Protein AF-K7ERX5-F1 (afdb_monomer_lite)

Organism: Homo sapiens (NCBI:txid9606)

InterPro domains:
  IPR007070 GPI ethanolamine phosphate transferase 1 [PTHR12250] (2-83)

Secondary structure (DSSP, 8-state):
-HHHHHHHHHHHHHHHHHHHHHHHS----TTPPPPP-SSPPS-S-------TT--HHHHH---TTS--SSHHHHHHHHHH---

Structure (mmCIF, N/CA/C/O backbone):
data_AF-K7ERX5-F1
#
_entry.id   AF-K7ERX5-F1
#
loop_
_atom_site.group_PDB
_atom_site.id
_atom_site.type_symbol
_atom_site.label_atom_id
_atom_site.label_alt_id
_atom_site.label_comp_id
_atom_site.label_asym_id
_atom_site.label_entity_id
_atom_site.label_seq_id
_atom_site.pdbx_PDB_ins_code
_atom_site.Cartn_x
_atom_site.Cartn_y
_atom_site.Cartn_z
_atom_site.occupancy
_atom_site.B_iso_or_equiv
_atom_site.auth_seq_id
_atom_site.auth_comp_id
_atom_site.auth_asym_id
_atom_site.auth_atom_id
_atom_site.pdbx_PDB_model_num
ATOM 1 N N . MET A 1 1 ? 27.970 10.465 -33.031 1.00 79.44 1 MET A N 1
ATOM 2 C CA . MET A 1 1 ? 27.034 11.547 -32.649 1.00 79.44 1 MET A CA 1
ATOM 3 C C . MET A 1 1 ? 25.594 11.131 -32.922 1.00 79.44 1 MET A C 1
ATOM 5 O O . MET A 1 1 ? 24.928 10.775 -31.968 1.00 79.44 1 MET A O 1
ATOM 9 N N . LEU A 1 2 ? 25.139 11.043 -34.179 1.00 90.69 2 LEU A N 1
ATOM 10 C CA . LEU A 1 2 ? 23.758 10.644 -34.517 1.00 90.69 2 LEU A CA 1
ATOM 11 C C . LEU A 1 2 ? 23.328 9.289 -33.923 1.00 90.69 2 LEU A C 1
ATOM 13 O O . LEU A 1 2 ? 22.292 9.226 -33.276 1.00 90.69 2 LEU A O 1
ATOM 17 N N . LEU A 1 3 ? 24.175 8.256 -34.030 1.00 93.25 3 LEU A N 1
ATOM 18 C CA . LEU A 1 3 ? 23.920 6.928 -33.447 1.00 93.25 3 LEU A CA 1
ATOM 19 C C . LEU A 1 3 ? 23.664 6.966 -31.929 1.00 93.25 3 LEU A C 1
ATOM 21 O O . LEU A 1 3 ? 22.820 6.240 -31.414 1.00 93.25 3 LEU A O 1
ATOM 25 N N . PHE A 1 4 ? 24.397 7.819 -31.213 1.00 94.50 4 PHE A N 1
ATOM 26 C CA . PHE A 1 4 ? 24.252 7.966 -29.767 1.00 94.50 4 PHE A CA 1
ATOM 27 C C . PHE A 1 4 ? 22.900 8.598 -29.417 1.00 94.50 4 PHE A C 1
ATOM 29 O O . PHE A 1 4 ? 22.199 8.097 -28.544 1.00 94.50 4 PHE A O 1
ATOM 36 N N . PHE A 1 5 ? 22.489 9.637 -30.154 1.00 96.06 5 PHE A N 1
ATOM 37 C CA . PHE A 1 5 ? 21.178 10.264 -29.973 1.00 96.06 5 PHE A CA 1
ATOM 38 C C . PHE A 1 5 ? 20.029 9.319 -30.323 1.00 96.06 5 PHE A C 1
ATOM 40 O O . PHE A 1 5 ? 19.060 9.241 -29.573 1.00 96.06 5 PHE A O 1
ATOM 47 N N . THR A 1 6 ? 20.138 8.566 -31.421 1.00 96.69 6 THR A N 1
ATOM 48 C CA . THR A 1 6 ? 19.098 7.607 -31.815 1.00 96.69 6 THR A CA 1
ATOM 49 C C . THR A 1 6 ? 18.964 6.474 -30.805 1.00 96.69 6 THR A C 1
ATOM 51 O O . THR A 1 6 ? 17.848 6.098 -30.464 1.00 96.69 6 THR A O 1
ATOM 54 N N . LEU A 1 7 ? 20.084 5.956 -30.287 1.00 97.12 7 LEU A N 1
ATOM 55 C CA . LEU A 1 7 ? 20.066 4.900 -29.277 1.00 97.12 7 LEU A CA 1
ATOM 56 C C . LEU A 1 7 ? 19.499 5.410 -27.948 1.00 97.12 7 LEU A C 1
ATOM 58 O O . LEU A 1 7 ? 18.665 4.744 -27.341 1.00 97.12 7 LEU A O 1
ATOM 62 N N . GLY A 1 8 ? 19.898 6.614 -27.528 1.00 96.75 8 GLY A N 1
ATOM 63 C CA . GLY A 1 8 ? 19.349 7.258 -26.338 1.00 96.75 8 GLY A CA 1
ATOM 64 C C . GLY A 1 8 ? 17.838 7.447 -26.446 1.00 96.75 8 GLY A C 1
ATOM 65 O O . GLY A 1 8 ? 17.106 7.039 -25.549 1.00 96.75 8 GLY A O 1
ATOM 66 N N . LEU A 1 9 ? 17.354 7.992 -27.564 1.00 97.12 9 LEU A N 1
ATOM 67 C CA . LEU A 1 9 ? 15.925 8.198 -27.795 1.00 97.12 9 LEU A CA 1
ATOM 68 C C . LEU A 1 9 ? 15.146 6.871 -27.813 1.00 97.12 9 LEU A C 1
ATOM 70 O O . LEU A 1 9 ? 14.080 6.782 -27.208 1.00 97.12 9 LEU A O 1
ATOM 74 N N . LEU A 1 10 ? 15.701 5.828 -28.440 1.00 97.69 10 LEU A N 1
ATOM 75 C CA . LEU A 1 10 ? 15.104 4.491 -28.458 1.00 97.69 10 LEU A CA 1
ATOM 76 C C . LEU A 1 10 ? 14.923 3.933 -27.040 1.00 97.69 10 LEU A C 1
ATOM 78 O O . LEU A 1 10 ? 13.841 3.454 -26.712 1.00 97.69 10 LEU A O 1
ATOM 82 N N . ILE A 1 11 ? 15.947 4.038 -26.188 1.00 97.12 11 ILE A N 1
ATOM 83 C CA . ILE A 1 11 ? 15.877 3.578 -24.792 1.00 97.12 11 ILE A CA 1
ATOM 84 C C . ILE A 1 11 ? 14.767 4.314 -24.028 1.00 97.12 11 ILE A C 1
ATOM 86 O O . ILE A 1 11 ? 13.996 3.679 -23.311 1.00 97.12 11 ILE A O 1
ATOM 90 N N . HIS A 1 12 ? 14.634 5.630 -24.215 1.00 96.00 12 HIS A N 1
ATOM 91 C CA . HIS A 1 12 ? 13.572 6.403 -23.563 1.00 96.00 12 HIS A CA 1
ATOM 92 C C . HIS A 1 12 ? 12.179 5.958 -24.019 1.00 96.00 12 HIS A C 1
ATOM 94 O O . HIS A 1 12 ? 11.291 5.822 -23.181 1.00 96.00 12 HIS A O 1
ATOM 100 N N . PHE A 1 13 ? 11.983 5.680 -25.312 1.00 96.50 13 PHE A N 1
ATOM 101 C CA . PHE A 1 13 ? 10.709 5.156 -25.810 1.00 96.50 13 PHE A CA 1
ATOM 102 C C . PHE A 1 13 ? 10.389 3.765 -25.259 1.00 96.50 13 PHE A C 1
ATOM 104 O O . PHE A 1 13 ? 9.245 3.518 -24.878 1.00 96.50 13 PHE A O 1
ATOM 111 N N . VAL A 1 14 ? 11.385 2.877 -25.170 1.00 96.19 14 VAL A N 1
ATOM 112 C CA . VAL A 1 14 ? 11.215 1.547 -24.564 1.00 96.19 14 VAL A CA 1
ATOM 113 C C . VAL A 1 14 ? 10.792 1.677 -23.103 1.00 96.19 14 VAL A C 1
ATOM 115 O O . VAL A 1 14 ? 9.809 1.060 -22.698 1.00 96.19 14 VAL A O 1
ATOM 118 N N . PHE A 1 15 ? 11.473 2.517 -22.319 1.00 93.94 15 PHE A N 1
ATOM 119 C CA . PHE A 1 15 ? 11.100 2.725 -20.920 1.00 93.94 15 PHE A CA 1
ATOM 120 C C . PHE A 1 15 ? 9.727 3.367 -20.768 1.00 93.94 15 PHE A C 1
ATOM 122 O O . PHE A 1 15 ? 8.935 2.912 -19.943 1.00 93.94 15 PHE A O 1
ATOM 129 N N . PHE A 1 16 ? 9.411 4.360 -21.597 1.00 93.50 16 PHE A N 1
ATOM 130 C CA . PHE A 1 16 ? 8.098 4.989 -21.600 1.00 93.50 16 PHE A CA 1
ATOM 131 C C . PHE A 1 16 ? 6.989 3.965 -21.858 1.00 93.50 16 PHE A C 1
ATOM 133 O O . PHE A 1 16 ? 6.044 3.897 -21.081 1.00 93.50 16 PHE A O 1
ATOM 140 N N . ALA A 1 17 ? 7.137 3.107 -22.874 1.00 92.25 17 ALA A N 1
ATOM 141 C CA . ALA A 1 17 ? 6.178 2.040 -23.159 1.00 92.25 17 ALA A CA 1
ATOM 142 C C . ALA A 1 17 ? 6.088 1.006 -22.018 1.00 92.25 17 ALA A C 1
ATOM 144 O O . ALA A 1 17 ? 4.989 0.587 -21.660 1.00 92.25 17 ALA A O 1
ATOM 145 N N . SER A 1 18 ? 7.221 0.635 -21.408 1.00 91.31 18 SER A N 1
ATOM 146 C CA . SER A 1 18 ? 7.260 -0.361 -20.326 1.00 91.31 18 SER A CA 1
ATOM 147 C C . SER A 1 18 ? 6.512 0.071 -19.064 1.00 91.31 18 SER A C 1
ATOM 149 O O . SER A 1 18 ? 5.903 -0.766 -18.408 1.00 91.31 18 SER A O 1
ATOM 151 N N . ILE A 1 19 ? 6.507 1.371 -18.739 1.00 88.62 19 ILE A N 1
ATOM 152 C CA . ILE A 1 19 ? 5.744 1.888 -17.596 1.00 88.62 19 ILE A CA 1
ATOM 153 C C . ILE A 1 19 ? 4.253 1.638 -17.814 1.00 88.62 19 ILE A C 1
ATOM 155 O O . ILE A 1 19 ? 3.572 1.221 -16.882 1.00 88.62 19 ILE A O 1
ATOM 159 N N . PHE A 1 20 ? 3.742 1.834 -19.033 1.00 83.44 20 PHE A N 1
ATOM 160 C CA . PHE A 1 20 ? 2.328 1.575 -19.286 1.00 83.44 20 PHE A CA 1
ATOM 161 C C . PHE A 1 20 ? 1.981 0.095 -19.137 1.00 83.44 20 PHE A C 1
ATOM 163 O O . PHE A 1 20 ? 0.978 -0.226 -18.510 1.00 83.44 20 PHE A O 1
ATOM 170 N N . ASP A 1 21 ? 2.819 -0.798 -19.658 1.00 82.75 21 ASP A N 1
ATOM 171 C CA . ASP A 1 21 ? 2.585 -2.236 -19.533 1.00 82.75 21 ASP A CA 1
ATOM 172 C C . ASP A 1 21 ? 2.647 -2.688 -18.064 1.00 82.75 21 ASP A C 1
ATOM 174 O O . ASP A 1 21 ? 1.711 -3.293 -17.563 1.00 82.75 21 ASP A O 1
ATOM 178 N N . ILE A 1 22 ? 3.680 -2.300 -17.312 1.00 85.31 22 ILE A N 1
ATOM 179 C CA . ILE A 1 22 ? 3.849 -2.734 -15.915 1.00 85.31 22 ILE A CA 1
ATOM 180 C C . ILE A 1 22 ? 2.753 -2.175 -14.991 1.00 85.31 22 ILE A C 1
ATOM 182 O O . ILE A 1 22 ? 2.300 -2.881 -14.092 1.00 85.31 22 ILE A O 1
ATOM 186 N N . TYR A 1 23 ? 2.336 -0.917 -15.176 1.00 78.50 23 TYR A N 1
ATOM 187 C CA . TYR A 1 23 ? 1.359 -0.278 -14.284 1.00 78.50 23 TYR A CA 1
ATOM 188 C C . TYR A 1 23 ? -0.099 -0.521 -14.693 1.00 78.50 23 TYR A C 1
ATOM 190 O O . TYR A 1 23 ? -0.960 -0.573 -13.814 1.00 78.50 23 TYR A O 1
ATOM 198 N N . PHE A 1 24 ? -0.403 -0.655 -15.990 1.00 71.44 24 PHE A N 1
ATOM 199 C CA . PHE A 1 24 ? -1.785 -0.809 -16.469 1.00 71.44 24 PHE A CA 1
ATOM 200 C C . PHE A 1 24 ? -2.145 -2.237 -16.890 1.00 71.44 24 PHE A C 1
ATOM 202 O O . PHE A 1 24 ? -3.337 -2.560 -16.917 1.00 71.44 24 PHE A O 1
ATOM 209 N N . THR A 1 25 ? -1.174 -3.120 -17.148 1.00 69.19 25 THR A N 1
ATOM 210 C CA . THR A 1 25 ? -1.450 -4.557 -17.266 1.00 69.19 25 THR A CA 1
ATOM 211 C C . THR A 1 25 ? -1.659 -5.101 -15.862 1.00 69.19 25 THR A C 1
ATOM 213 O O . THR A 1 25 ? -0.734 -5.443 -15.131 1.00 69.19 25 THR A O 1
ATOM 216 N N . SER A 1 26 ? -2.926 -5.097 -15.459 1.00 58.38 26 SER A N 1
ATOM 217 C CA . SER A 1 26 ? -3.355 -5.494 -14.129 1.00 58.38 26 SER A CA 1
ATOM 218 C C . SER A 1 26 ? -2.771 -6.857 -13.724 1.00 58.38 26 SER A C 1
ATOM 220 O O . SER A 1 26 ? -3.033 -7.850 -14.409 1.00 58.38 26 SER A O 1
ATOM 222 N N . PRO A 1 27 ? -2.078 -6.969 -12.574 1.00 60.69 27 PRO A N 1
ATOM 223 C CA . PRO A 1 27 ? -1.682 -8.247 -12.002 1.00 60.69 27 PRO A CA 1
ATOM 224 C C . PRO A 1 27 ? -2.869 -8.858 -11.248 1.00 60.69 27 PRO A C 1
ATOM 226 O O . PRO A 1 27 ? -2.704 -9.411 -10.162 1.00 60.69 27 PRO A O 1
ATOM 229 N N . LEU A 1 28 ? -4.095 -8.719 -11.765 1.00 57.69 28 LEU A N 1
ATOM 230 C CA . LEU A 1 28 ? -5.233 -9.466 -11.253 1.00 57.69 28 LEU A CA 1
ATOM 231 C C . LEU A 1 28 ? -4.935 -10.934 -11.555 1.00 57.69 28 LEU A C 1
ATOM 233 O O . LEU A 1 28 ? -5.155 -11.434 -12.658 1.00 57.69 28 LEU A O 1
ATOM 237 N N . VAL A 1 29 ? -4.343 -11.609 -10.574 1.00 59.09 29 VAL A N 1
ATOM 238 C CA . VAL A 1 29 ? -4.080 -13.040 -10.617 1.00 59.09 29 VAL A CA 1
ATOM 239 C C . VAL A 1 29 ? -5.438 -13.720 -10.518 1.00 59.09 29 VAL A C 1
ATOM 241 O O . VAL A 1 29 ? -5.990 -13.928 -9.438 1.00 59.09 29 VAL A O 1
ATOM 244 N N . HIS A 1 30 ? -6.034 -13.986 -11.672 1.00 68.75 30 HIS A N 1
ATOM 245 C CA . HIS A 1 30 ? -7.280 -14.726 -11.754 1.00 68.75 30 HIS A CA 1
ATOM 246 C C . HIS A 1 30 ? -6.984 -16.200 -11.447 1.00 68.75 30 HIS A C 1
ATOM 248 O O . HIS A 1 30 ? -5.978 -16.745 -11.897 1.00 68.75 30 HIS A O 1
ATOM 254 N N . GLY A 1 31 ? -7.862 -16.857 -10.687 1.00 72.50 31 GLY A N 1
ATOM 255 C CA . GLY A 1 31 ? -7.761 -18.299 -10.439 1.00 72.50 31 GLY A CA 1
ATOM 256 C C . GLY A 1 31 ? -7.028 -18.712 -9.162 1.00 72.50 31 GLY A C 1
ATOM 257 O O . GLY A 1 31 ? -6.665 -19.879 -9.042 1.00 72.50 31 GLY A O 1
ATOM 258 N N . MET A 1 32 ? -6.834 -17.813 -8.190 1.00 77.56 32 MET A N 1
ATOM 259 C CA . MET A 1 32 ? -6.438 -18.248 -6.846 1.00 77.56 32 MET A CA 1
ATOM 260 C C . MET A 1 32 ? -7.481 -19.219 -6.273 1.00 77.56 32 MET A C 1
ATOM 262 O O . MET A 1 32 ? -8.677 -18.920 -6.252 1.00 77.56 32 MET A O 1
ATOM 266 N N . THR A 1 33 ? -7.025 -20.383 -5.809 1.00 83.69 33 THR A N 1
ATOM 267 C CA . THR A 1 33 ? -7.884 -21.385 -5.173 1.00 83.69 33 THR A CA 1
ATOM 268 C C . THR A 1 33 ? -8.397 -20.839 -3.837 1.00 83.69 33 THR A C 1
ATOM 270 O O . THR A 1 33 ? -7.578 -20.441 -3.005 1.00 83.69 33 THR A O 1
ATOM 273 N N . PRO A 1 34 ? -9.717 -20.821 -3.582 1.00 81.69 34 PRO A N 1
ATOM 274 C CA . PRO A 1 34 ? -10.246 -20.405 -2.289 1.00 81.69 34 PRO A CA 1
ATOM 275 C C . PRO A 1 34 ? -9.681 -21.278 -1.164 1.00 81.69 34 PRO A C 1
ATOM 277 O O . PRO A 1 34 ? -9.775 -22.505 -1.216 1.00 81.69 34 PRO A O 1
ATOM 280 N N . GLN A 1 35 ? -9.105 -20.654 -0.138 1.00 82.31 35 GLN A N 1
ATOM 281 C CA . GLN A 1 35 ? -8.653 -21.359 1.057 1.00 82.31 35 GLN A CA 1
ATOM 282 C C . GLN A 1 35 ? -9.815 -21.484 2.046 1.00 82.31 35 GLN A C 1
ATOM 284 O O . GLN A 1 35 ? -10.463 -20.494 2.386 1.00 82.31 35 GLN A O 1
ATOM 289 N N . PHE A 1 36 ? -10.067 -22.702 2.521 1.00 83.06 36 PHE A N 1
ATOM 290 C CA . PHE A 1 36 ? -11.058 -22.955 3.560 1.00 83.06 36 PHE A CA 1
ATOM 291 C C . PHE A 1 36 ? -10.394 -22.987 4.938 1.00 83.06 36 PHE A C 1
ATOM 293 O O . PHE A 1 36 ? -9.351 -23.617 5.119 1.00 83.06 36 PHE A O 1
ATOM 300 N N . THR A 1 37 ? -11.030 -22.347 5.916 1.00 83.88 37 THR A N 1
ATOM 301 C CA . THR A 1 37 ? -10.598 -22.362 7.316 1.00 83.88 37 THR A CA 1
ATOM 302 C C . THR A 1 37 ? -11.623 -23.151 8.131 1.00 83.88 37 THR A C 1
ATOM 304 O O . THR A 1 37 ? -12.813 -22.870 8.015 1.00 83.88 37 THR A O 1
ATOM 307 N N . PRO A 1 38 ? -11.208 -24.105 8.984 1.00 87.38 38 PRO A N 1
ATOM 308 C CA . PRO A 1 38 ? -12.132 -24.922 9.778 1.00 87.38 38 PRO A CA 1
ATOM 309 C C . PRO A 1 38 ? -12.812 -24.162 10.934 1.00 87.38 38 PRO A C 1
ATOM 311 O O . PRO A 1 38 ? -13.623 -24.739 11.652 1.00 87.38 38 PRO A O 1
ATOM 314 N N . LEU A 1 39 ? -12.472 -22.888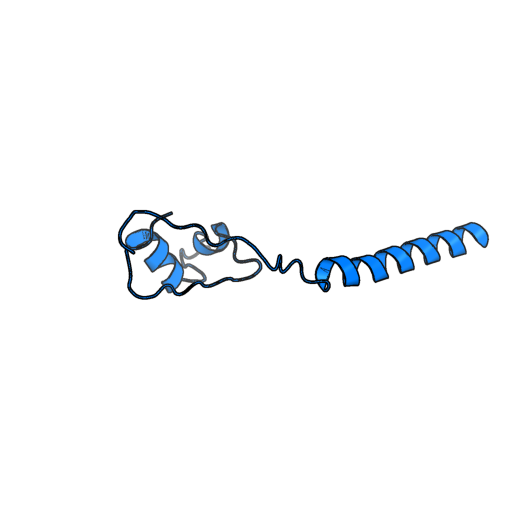 11.147 1.00 88.31 39 LEU A N 1
ATOM 315 C CA . LEU A 1 39 ? -13.017 -22.053 12.216 1.00 88.31 39 LEU A CA 1
ATOM 316 C C . LEU A 1 39 ? -14.332 -21.389 11.776 1.00 88.31 39 LEU A C 1
ATOM 318 O O . LEU A 1 39 ? -14.460 -21.011 10.608 1.00 88.31 39 LEU A O 1
ATOM 322 N N . PRO A 1 40 ? -15.298 -21.194 12.694 1.00 88.81 40 PRO A N 1
ATOM 323 C CA . PRO A 1 40 ? -16.496 -20.427 12.383 1.00 88.81 40 PRO A CA 1
ATOM 324 C C . PRO A 1 40 ? -16.119 -18.984 12.000 1.00 88.81 40 PRO A C 1
ATOM 326 O O . PRO A 1 40 ? -15.206 -18.410 12.600 1.00 88.81 40 PRO A O 1
ATOM 329 N N . PRO A 1 41 ? -16.804 -18.376 11.014 1.00 85.75 41 PRO A N 1
ATOM 330 C CA . PRO A 1 41 ? -16.490 -17.022 10.581 1.00 85.75 41 PRO A CA 1
ATOM 331 C C . PRO A 1 41 ? -16.754 -16.022 11.722 1.00 85.75 41 PRO A C 1
ATOM 333 O O . PRO A 1 41 ? -17.840 -16.044 12.305 1.00 85.75 41 PRO A O 1
ATOM 336 N N . PRO A 1 42 ? -15.808 -15.113 12.028 1.00 85.56 42 PRO A N 1
ATOM 337 C CA . PRO A 1 42 ? -15.934 -14.183 13.153 1.00 85.56 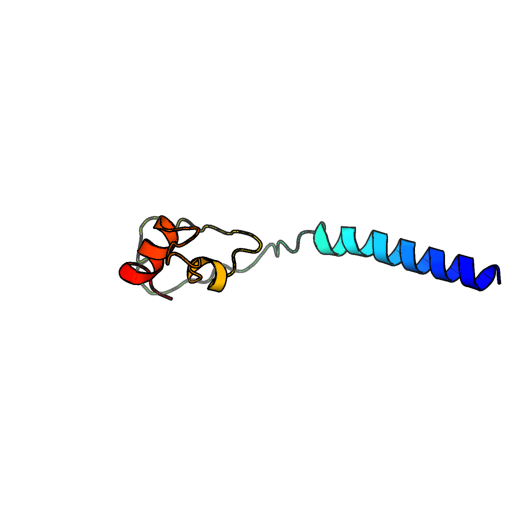42 PRO A CA 1
ATOM 338 C C . PRO A 1 42 ? -16.975 -13.079 12.912 1.00 85.56 42 PRO A C 1
ATOM 340 O O . PRO A 1 42 ? -17.414 -12.423 13.852 1.00 85.56 42 PRO A O 1
ATOM 343 N N . ALA A 1 43 ? -17.381 -12.860 11.658 1.00 89.06 43 ALA A N 1
ATOM 344 C CA . ALA A 1 43 ? -18.349 -11.841 11.276 1.00 89.06 43 ALA A CA 1
ATOM 345 C C . ALA A 1 43 ? -19.210 -12.302 10.095 1.00 89.06 43 ALA A C 1
ATOM 347 O O . ALA A 1 43 ? -18.785 -13.090 9.252 1.00 89.06 43 ALA A O 1
ATOM 348 N N . ARG A 1 44 ? -20.428 -11.753 9.995 1.00 91.19 44 ARG A N 1
ATOM 349 C CA . ARG A 1 44 ? -21.349 -12.024 8.877 1.00 91.19 44 ARG A CA 1
ATOM 350 C C . ARG A 1 44 ? -20.940 -11.320 7.577 1.00 91.19 44 ARG A C 1
ATOM 352 O O . ARG A 1 44 ? -21.365 -11.732 6.503 1.00 91.19 44 ARG A O 1
ATOM 359 N N . ARG A 1 45 ? -20.189 -10.218 7.670 1.00 90.75 45 ARG A N 1
ATOM 360 C CA . ARG A 1 45 ? -19.740 -9.406 6.531 1.00 90.75 45 ARG A CA 1
ATOM 361 C C . ARG A 1 45 ? -18.350 -8.859 6.810 1.00 90.75 45 ARG A C 1
ATOM 363 O O . ARG A 1 45 ? -18.094 -8.397 7.917 1.00 90.75 45 ARG A O 1
ATOM 370 N N . LEU A 1 46 ? -17.508 -8.876 5.785 1.00 88.94 46 LEU A N 1
ATOM 371 C CA . LEU A 1 46 ? -16.207 -8.226 5.772 1.00 88.94 46 LEU A CA 1
ATOM 372 C C . LEU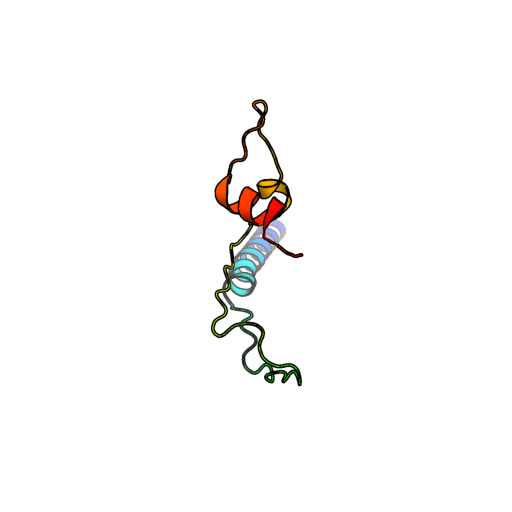 A 1 46 ? -16.281 -7.035 4.815 1.00 88.94 46 LEU A C 1
ATOM 374 O O . LEU A 1 46 ? -16.722 -7.189 3.677 1.00 88.94 46 LEU A O 1
ATOM 378 N N . VAL A 1 47 ? -15.857 -5.864 5.283 1.00 91.25 47 VAL A N 1
ATOM 379 C CA . VAL A 1 47 ? -15.659 -4.676 4.448 1.00 91.25 47 VAL A CA 1
ATOM 380 C C . VAL A 1 47 ? -14.165 -4.392 4.443 1.00 91.25 47 VAL A C 1
ATOM 382 O O . VAL A 1 47 ? -13.593 -4.116 5.493 1.00 91.25 47 VAL A O 1
ATOM 385 N N . LEU A 1 48 ? -13.537 -4.509 3.274 1.00 90.38 48 LEU A N 1
ATOM 386 C CA . LEU A 1 48 ? -12.113 -4.247 3.096 1.00 90.38 48 LEU A CA 1
ATOM 387 C C . LEU A 1 48 ? -11.930 -2.888 2.420 1.00 90.38 48 LEU A C 1
ATOM 389 O O . LEU A 1 48 ? -12.434 -2.672 1.319 1.00 90.38 48 LEU A O 1
ATOM 393 N N . PHE A 1 49 ? -11.187 -1.997 3.070 1.00 87.62 49 PHE A N 1
ATOM 394 C CA . PHE A 1 49 ? -10.744 -0.738 2.481 1.00 87.62 49 PHE A CA 1
ATOM 395 C C . PHE A 1 49 ? -9.309 -0.903 1.986 1.00 87.62 49 PHE A C 1
ATOM 397 O O . PHE A 1 49 ? -8.422 -1.244 2.766 1.00 87.62 49 PHE A O 1
ATOM 404 N N . VAL A 1 50 ? -9.084 -0.657 0.696 1.00 87.25 50 VAL A N 1
ATOM 405 C CA . VAL A 1 50 ? -7.745 -0.591 0.103 1.00 87.25 50 VAL A CA 1
ATOM 406 C C . VAL A 1 50 ? -7.524 0.845 -0.344 1.00 87.25 50 VAL A C 1
ATOM 408 O O . VAL A 1 50 ? -8.296 1.370 -1.144 1.00 87.25 50 VAL A O 1
ATOM 411 N N . ALA A 1 51 ? -6.497 1.482 0.205 1.00 86.12 51 ALA A N 1
ATOM 412 C CA . ALA A 1 51 ? -6.126 2.849 -0.118 1.00 86.12 51 ALA A CA 1
ATOM 413 C C . ALA A 1 51 ? -4.670 2.864 -0.578 1.00 86.12 51 ALA A C 1
ATOM 415 O O . ALA A 1 51 ? -3.775 2.439 0.155 1.00 86.12 51 ALA A O 1
ATOM 416 N N . ASP A 1 52 ? -4.450 3.334 -1.801 1.00 86.69 52 ASP A N 1
ATOM 417 C CA . ASP A 1 52 ? -3.108 3.454 -2.356 1.00 86.69 52 ASP A CA 1
ATOM 418 C C . ASP A 1 52 ? -2.313 4.531 -1.605 1.00 86.69 52 ASP A C 1
ATOM 420 O O . ASP A 1 52 ? -2.834 5.600 -1.280 1.00 86.69 52 ASP A O 1
ATOM 424 N N . GLY A 1 53 ? -1.062 4.222 -1.274 1.00 85.06 53 GLY A N 1
ATOM 425 C CA . GLY A 1 53 ? -0.186 5.122 -0.527 1.00 85.06 53 GLY A CA 1
ATOM 426 C C . GLY A 1 53 ? -0.623 5.422 0.913 1.00 85.06 53 GLY A C 1
ATOM 427 O O . GLY A 1 53 ? -0.030 6.303 1.540 1.00 85.06 53 GLY A O 1
ATOM 428 N N . LEU A 1 54 ? -1.618 4.715 1.472 1.00 86.00 54 LEU A N 1
ATOM 429 C CA . LEU A 1 54 ? -2.006 4.883 2.875 1.00 86.00 54 LEU A CA 1
ATOM 430 C C . LEU A 1 54 ? -0.961 4.23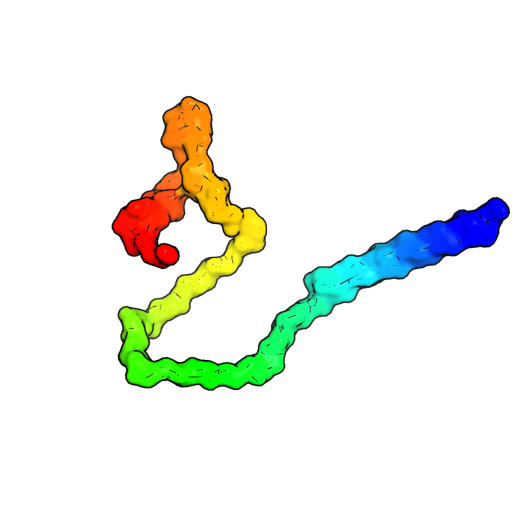8 3.790 1.00 86.00 54 LEU A C 1
ATOM 432 O O . LEU A 1 54 ? -1.015 3.051 4.112 1.00 86.00 54 LEU A O 1
ATOM 436 N N . ARG A 1 55 ? 0.016 5.041 4.204 1.00 86.12 55 ARG A N 1
ATOM 437 C CA . ARG A 1 55 ? 1.088 4.611 5.101 1.00 86.12 55 ARG A CA 1
ATOM 438 C C . ARG A 1 55 ? 0.610 4.643 6.553 1.00 86.12 55 ARG A C 1
ATOM 440 O O . ARG A 1 55 ? -0.084 5.570 6.965 1.00 86.12 55 ARG A O 1
ATOM 447 N N . ALA A 1 56 ? 1.011 3.644 7.335 1.00 86.12 56 ALA A N 1
ATOM 448 C CA . ALA A 1 56 ? 0.631 3.553 8.742 1.00 86.12 56 ALA A CA 1
ATOM 449 C C . ALA A 1 56 ? 1.173 4.735 9.562 1.00 86.12 56 ALA A C 1
ATOM 451 O O . ALA A 1 56 ? 0.443 5.311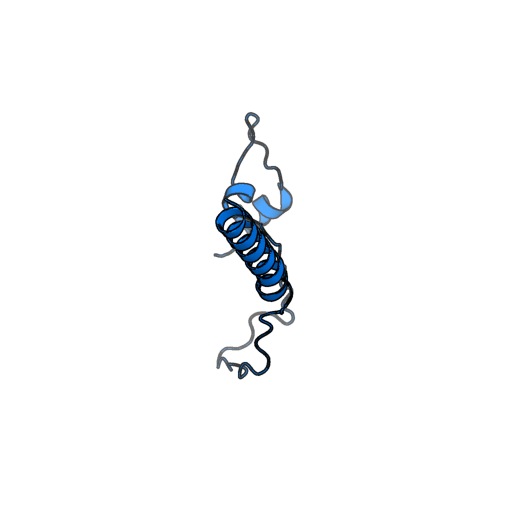 10.361 1.00 86.12 56 ALA A O 1
ATOM 452 N N . ASP A 1 57 ? 2.422 5.148 9.330 1.00 87.88 57 ASP A N 1
ATOM 453 C CA . ASP A 1 57 ? 3.051 6.263 10.049 1.00 87.88 57 ASP A CA 1
ATOM 454 C C . ASP A 1 57 ? 2.279 7.579 9.887 1.00 87.88 57 ASP A C 1
ATOM 456 O O . ASP A 1 57 ? 2.103 8.290 10.869 1.00 87.88 57 ASP A O 1
ATOM 460 N N . ALA A 1 58 ? 1.712 7.844 8.707 1.00 86.19 58 ALA A N 1
ATOM 461 C CA . ALA A 1 58 ? 0.873 9.018 8.461 1.00 86.19 58 ALA A CA 1
ATOM 462 C C . ALA A 1 58 ? -0.405 9.053 9.327 1.00 86.19 58 ALA A C 1
ATOM 464 O O . ALA A 1 58 ? -0.954 10.127 9.571 1.00 86.19 58 ALA A O 1
ATOM 465 N N . LEU A 1 59 ? -0.892 7.897 9.797 1.00 87.25 59 LEU A N 1
ATOM 466 C CA . LEU A 1 59 ? -2.040 7.806 10.707 1.00 87.25 59 LEU A CA 1
ATOM 467 C C . LEU A 1 59 ? -1.638 7.989 12.178 1.00 87.25 59 LEU A C 1
ATOM 469 O O . LEU A 1 59 ? -2.455 8.444 12.982 1.00 87.25 59 LEU A O 1
ATOM 473 N N . TYR A 1 60 ? -0.392 7.663 12.532 1.00 86.19 60 TYR A N 1
ATOM 474 C CA . TYR A 1 60 ? 0.148 7.860 13.881 1.00 86.19 60 TYR A CA 1
ATOM 475 C C . TYR A 1 60 ? 0.771 9.245 14.089 1.00 86.19 60 TYR A C 1
ATOM 477 O O . TYR A 1 60 ? 0.827 9.701 15.234 1.00 86.19 60 TYR A O 1
ATOM 485 N N . GLU A 1 61 ? 1.206 9.902 13.012 1.00 89.44 61 GLU A N 1
ATOM 486 C CA . GLU A 1 61 ? 1.807 11.235 13.018 1.00 89.44 61 GLU A CA 1
ATOM 487 C C . GLU A 1 61 ? 0.855 12.283 13.620 1.00 89.44 61 GLU A C 1
ATOM 489 O O . GLU A 1 61 ? -0.361 12.281 13.384 1.00 89.44 61 GLU A O 1
ATOM 494 N N . LEU A 1 62 ? 1.436 13.184 14.412 1.00 88.75 62 LEU A N 1
ATOM 495 C CA . LEU A 1 62 ? 0.772 14.339 15.001 1.00 88.75 62 LEU A CA 1
ATOM 496 C C . LEU A 1 62 ? 1.451 15.608 14.487 1.00 88.75 62 LEU A C 1
ATOM 498 O O . LEU A 1 62 ? 2.667 15.629 14.299 1.00 88.75 62 LEU A O 1
ATOM 502 N N . ASP A 1 63 ? 0.662 16.654 14.262 1.00 86.44 63 ASP A N 1
ATOM 503 C CA . ASP A 1 63 ? 1.188 17.982 13.964 1.00 86.44 63 ASP A CA 1
ATOM 504 C C . ASP A 1 63 ? 1.864 18.621 15.196 1.00 86.44 63 ASP A C 1
ATOM 506 O O . ASP A 1 63 ? 1.842 18.075 16.302 1.00 86.44 63 ASP A O 1
ATOM 510 N N . GLU A 1 64 ? 2.458 19.805 15.018 1.00 87.88 64 GLU A N 1
ATOM 511 C CA . GLU A 1 64 ? 3.117 20.550 16.105 1.00 87.88 64 GLU A CA 1
ATOM 512 C C . GLU A 1 64 ? 2.167 20.908 17.263 1.00 87.88 64 GLU A C 1
ATOM 514 O O . GLU A 1 64 ? 2.612 21.136 18.386 1.00 87.88 64 GLU A O 1
ATOM 519 N N . ASN A 1 65 ? 0.855 20.910 17.011 1.00 87.88 65 ASN A N 1
ATOM 520 C CA . ASN A 1 65 ? -0.192 21.175 17.994 1.00 87.88 65 ASN A CA 1
ATOM 521 C C . ASN A 1 65 ? -0.772 19.883 18.605 1.00 87.88 65 ASN A C 1
ATOM 523 O O . ASN A 1 65 ? -1.719 19.948 19.390 1.00 87.88 65 ASN A O 1
ATOM 527 N N . GLY A 1 66 ? -0.231 18.711 18.255 1.00 87.06 66 GLY A N 1
ATOM 528 C CA . GLY A 1 66 ? -0.682 17.411 18.743 1.00 87.06 66 GLY A CA 1
ATOM 529 C C . GLY A 1 66 ? -1.937 16.856 18.058 1.00 87.06 66 GLY A C 1
ATOM 530 O O . GLY A 1 66 ? -2.513 15.890 18.560 1.00 87.06 66 GLY A O 1
ATOM 531 N N . ASN A 1 67 ? -2.383 17.420 16.931 1.00 88.12 67 ASN A N 1
ATOM 532 C CA . ASN A 1 67 ? -3.546 16.930 16.191 1.00 88.12 67 ASN A CA 1
ATOM 533 C C . ASN A 1 67 ? -3.149 15.921 15.112 1.00 88.12 67 ASN A C 1
ATOM 535 O O . ASN A 1 67 ? -2.136 16.054 14.429 1.00 88.12 67 ASN A O 1
ATOM 539 N N . SER A 1 68 ? -4.005 14.921 14.913 1.00 89.88 68 SER A N 1
ATOM 540 C CA . SER A 1 68 ? -3.872 13.978 13.804 1.00 89.88 68 SER A CA 1
ATOM 541 C C . SER A 1 68 ? -4.595 14.495 12.565 1.00 89.88 68 SER A C 1
ATOM 543 O O . SER A 1 68 ? -5.690 15.050 12.659 1.00 89.88 68 SER A O 1
ATOM 545 N N . ARG A 1 69 ? -4.033 14.214 11.386 1.00 86.94 69 ARG A N 1
ATOM 546 C CA . ARG A 1 69 ? -4.684 14.472 10.090 1.00 86.94 69 ARG A CA 1
ATOM 547 C C . ARG A 1 69 ? -5.918 13.592 9.853 1.00 86.94 69 ARG A C 1
ATOM 549 O O . ARG A 1 69 ? -6.769 13.946 9.045 1.00 86.94 69 ARG A O 1
ATOM 556 N N . ALA A 1 70 ? -6.025 12.462 10.554 1.00 89.25 70 ALA A N 1
ATOM 557 C CA . ALA A 1 70 ? -7.125 11.508 10.429 1.00 89.25 70 ALA A CA 1
ATOM 558 C C . ALA A 1 70 ? -7.626 11.066 11.819 1.00 89.25 70 ALA A C 1
ATOM 560 O O . ALA A 1 70 ? -7.456 9.906 12.201 1.00 89.25 70 ALA A O 1
ATOM 561 N N . PRO A 1 71 ? -8.262 11.965 12.595 1.00 89.31 71 PRO A N 1
ATOM 562 C CA . PRO A 1 71 ? -8.566 11.725 14.007 1.00 89.31 71 PRO A CA 1
ATOM 563 C C . PRO A 1 71 ? -9.498 10.528 14.229 1.00 89.31 71 PRO A C 1
ATOM 565 O O . PRO A 1 71 ? -9.307 9.774 15.179 1.00 89.31 71 PRO A O 1
ATOM 568 N N . PHE A 1 72 ? -10.469 10.315 13.335 1.00 89.81 72 PHE A N 1
ATOM 569 C CA . PHE A 1 72 ? -11.401 9.189 13.422 1.00 89.81 72 PHE A CA 1
ATOM 570 C C . PHE A 1 72 ? -10.700 7.844 13.208 1.00 89.8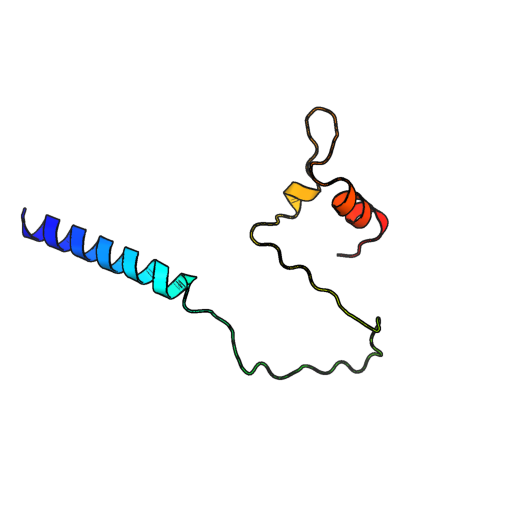1 72 PHE A C 1
ATOM 572 O O . PHE A 1 72 ? -10.784 6.960 14.058 1.00 89.81 72 PHE A O 1
ATOM 579 N N . ILE A 1 73 ? -9.955 7.710 12.105 1.00 88.94 73 ILE A N 1
ATOM 580 C CA . ILE A 1 73 ? -9.223 6.476 11.796 1.00 88.94 73 ILE A CA 1
ATOM 581 C C . ILE A 1 73 ? -8.178 6.210 12.876 1.00 88.94 73 ILE A C 1
ATOM 583 O O . ILE A 1 73 ? -8.084 5.086 13.353 1.00 88.94 73 ILE A O 1
ATOM 587 N N . ARG A 1 74 ? -7.460 7.241 13.335 1.00 89.25 74 ARG A N 1
ATOM 588 C CA . ARG A 1 74 ? -6.500 7.111 14.432 1.00 89.25 74 ARG A CA 1
ATOM 589 C C . ARG A 1 74 ? -7.162 6.653 15.736 1.00 89.25 74 ARG A C 1
ATOM 591 O O . ARG A 1 74 ? -6.548 5.897 16.479 1.00 89.25 74 ARG A O 1
ATOM 598 N N . ASN A 1 75 ? -8.379 7.102 16.044 1.00 91.56 75 ASN A N 1
ATOM 599 C CA . ASN A 1 75 ? -9.085 6.675 17.252 1.00 91.56 75 ASN A CA 1
ATOM 600 C C . ASN A 1 75 ? -9.436 5.182 17.203 1.00 91.56 75 ASN A C 1
ATOM 602 O O . ASN A 1 75 ? -9.062 4.467 18.133 1.00 91.56 75 ASN A O 1
ATOM 606 N N . ILE A 1 76 ? -10.060 4.735 16.104 1.00 91.19 76 ILE A N 1
ATOM 607 C CA . ILE A 1 76 ? -10.365 3.314 15.862 1.00 91.19 76 ILE A CA 1
ATOM 608 C C . ILE A 1 76 ? -9.093 2.506 15.990 1.00 91.19 76 ILE A C 1
ATOM 610 O O . ILE A 1 76 ? -9.063 1.511 16.701 1.00 91.19 76 ILE A O 1
ATOM 614 N N . ILE A 1 77 ? -8.039 2.988 15.337 1.00 89.06 77 ILE A N 1
ATOM 615 C CA . ILE A 1 77 ? -6.718 2.420 15.433 1.00 89.06 77 ILE A CA 1
ATOM 616 C C . ILE A 1 77 ? -6.348 2.265 16.932 1.00 89.06 77 ILE A C 1
ATOM 618 O O . ILE A 1 77 ? -6.246 1.151 17.435 1.00 89.06 77 ILE A O 1
ATOM 622 N N . MET A 1 78 ? -6.155 3.341 17.676 1.00 89.56 78 MET A N 1
ATOM 623 C CA . MET A 1 78 ? -5.544 3.246 19.004 1.00 89.56 78 MET A CA 1
ATOM 624 C C . MET A 1 78 ? -6.344 2.460 20.056 1.00 89.56 78 MET A C 1
ATOM 626 O O . MET A 1 78 ? -5.744 2.049 21.048 1.00 89.56 78 MET A O 1
ATOM 630 N N . HIS A 1 79 ? -7.660 2.294 19.889 1.00 92.44 79 HIS A N 1
ATOM 631 C CA . HIS A 1 79 ? -8.525 1.791 20.965 1.00 92.44 79 HIS A CA 1
ATOM 632 C C . HIS A 1 79 ? -9.386 0.580 20.595 1.00 92.44 79 HIS A C 1
ATOM 634 O O . HIS A 1 79 ? -9.723 -0.198 21.483 1.00 92.44 79 HIS A O 1
ATOM 640 N N . GLU A 1 80 ? -9.762 0.417 19.326 1.00 91.88 80 GLU A N 1
ATOM 641 C CA . GLU A 1 80 ? -10.694 -0.635 18.889 1.00 91.88 80 GLU A CA 1
ATOM 642 C C . GLU A 1 80 ? -10.041 -1.648 17.936 1.00 91.88 80 GLU A C 1
ATOM 644 O O . GLU A 1 80 ? -10.485 -2.792 17.838 1.00 91.88 80 GLU A O 1
ATOM 649 N N . GLY A 1 81 ? -8.997 -1.227 17.221 1.00 83.19 81 GLY A N 1
ATOM 650 C CA . GLY A 1 81 ? -8.297 -2.018 16.222 1.00 83.19 81 GLY A CA 1
ATOM 651 C C . GLY A 1 81 ? -7.375 -3.080 16.819 1.00 83.19 81 GLY A C 1
ATOM 652 O O . GLY A 1 81 ? -6.876 -2.966 17.935 1.00 83.19 81 GLY A O 1
ATOM 653 N N . SER A 1 82 ? -7.121 -4.120 16.027 1.00 80.19 82 SER A N 1
ATOM 654 C CA . SER A 1 82 ? -6.100 -5.136 16.283 1.00 80.19 82 SER A CA 1
ATOM 655 C C . SER A 1 82 ? -5.262 -5.308 15.016 1.00 80.19 82 SER A C 1
ATOM 657 O O . SER A 1 82 ? -5.819 -5.377 13.918 1.00 80.19 82 SER A O 1
ATOM 659 N N . TRP A 1 83 ? -3.940 -5.344 15.180 1.00 72.00 83 TRP A N 1
ATOM 660 C CA . TRP A 1 83 ? -2.922 -5.518 14.135 1.00 72.00 83 TRP A CA 1
ATOM 661 C C . TRP A 1 83 ? -1.735 -6.303 14.665 1.00 72.00 83 TRP A C 1
ATOM 663 O O . TRP A 1 83 ? -1.458 -6.204 15.884 1.00 72.00 83 TRP A O 1
#

GO terms:
  GO:0005829 cytosol (C, IDA)
  GO:0005886 plasma membrane (C, IDA)

Sequence (83 aa):
MLLFFTLGLLIHFVFFASIFDIYFTSPLVHGMTPQFTPLPPPARRLVLFVADGLRADALYELDENGNSRAPFIRNIIMHEGSW

pLDDT: mean 86.27, std 8.69, range [57.69, 97.69]

Foldseek 3Di:
DVVVVVVVVVVVVVVVVVVCCVVVVDPPVPDDDDDDDPDDDPDPDDDDDDDPPPDPVLQVDADPVRDHPCNPVNVCVPPVDDD

Radius of gyration: 23.08 Å; chains: 1; bounding box: 48×46×56 Å